Protein AF-A0A2V2RYQ2-F1 (afdb_monomer_lite)

Radius of gyration: 16.74 Å; chains: 1; bounding box: 38×24×44 Å

Foldseek 3Di:
DDDDPVLLVVLQVCLQPDQLVVSCVVVVHDSVVSVVSCVVVVNDHNVPDDDDQQDDDPQKGFHAKDDPVRDPDPPPDIDTFIAGVVRDTDPDDD

Structure (mmCIF, N/CA/C/O backbone):
data_AF-A0A2V2RYQ2-F1
#
_entry.id   AF-A0A2V2RYQ2-F1
#
loop_
_atom_site.group_PDB
_atom_site.id
_atom_site.type_symbol
_atom_site.label_atom_id
_atom_site.label_alt_id
_atom_site.label_comp_id
_atom_site.label_asym_id
_atom_site.label_entity_id
_atom_site.label_seq_id
_atom_site.pdbx_PDB_ins_code
_atom_site.Cartn_x
_atom_site.Cartn_y
_atom_site.Cartn_z
_atom_site.occupancy
_atom_site.B_iso_or_equiv
_atom_site.auth_seq_id
_atom_site.auth_comp_id
_atom_site.auth_asym_id
_atom_site.auth_atom_id
_atom_site.pdbx_PDB_model_num
ATOM 1 N N . MET A 1 1 ? 14.814 -12.968 -17.499 1.00 70.44 1 MET A N 1
ATOM 2 C CA . MET A 1 1 ? 13.664 -12.082 -17.769 1.00 70.44 1 MET A CA 1
ATOM 3 C C . MET A 1 1 ? 14.193 -10.693 -18.052 1.00 70.44 1 MET A C 1
ATOM 5 O O . MET A 1 1 ? 15.041 -10.224 -17.298 1.00 70.44 1 MET A O 1
ATOM 9 N N . HIS A 1 2 ? 13.735 -10.082 -19.138 1.00 85.62 2 HIS A N 1
ATOM 10 C CA . HIS A 1 2 ? 13.988 -8.677 -19.428 1.00 85.62 2 HIS A CA 1
ATOM 11 C C . HIS A 1 2 ? 12.809 -7.866 -18.881 1.00 85.62 2 HIS A C 1
ATOM 13 O O . HIS A 1 2 ? 11.665 -8.245 -19.113 1.00 85.62 2 HIS A O 1
ATOM 19 N N . TRP A 1 3 ? 13.087 -6.828 -18.095 1.00 91.25 3 TRP A N 1
ATOM 20 C CA . TRP A 1 3 ? 12.054 -5.970 -17.517 1.00 91.25 3 TRP A CA 1
ATOM 21 C C . TRP A 1 3 ? 11.773 -4.820 -18.474 1.00 91.25 3 TRP A C 1
ATOM 23 O O . TRP A 1 3 ? 12.709 -4.123 -18.858 1.00 91.25 3 TRP A O 1
ATOM 33 N N . THR A 1 4 ? 10.511 -4.658 -18.856 1.00 94.56 4 THR A N 1
ATOM 34 C CA . THR A 1 4 ? 10.037 -3.539 -19.674 1.00 94.56 4 THR A CA 1
ATOM 35 C C . THR A 1 4 ? 9.487 -2.435 -18.779 1.00 94.56 4 THR A C 1
ATOM 37 O O . THR A 1 4 ? 9.090 -2.702 -17.643 1.00 94.56 4 THR A O 1
ATOM 40 N N . ASP A 1 5 ? 9.396 -1.217 -19.308 1.00 94.56 5 ASP A N 1
ATOM 41 C CA . ASP A 1 5 ? 8.778 -0.096 -18.591 1.00 94.56 5 ASP A CA 1
ATOM 42 C C . ASP A 1 5 ? 7.328 -0.423 -18.198 1.00 94.56 5 ASP A C 1
ATOM 44 O O . ASP A 1 5 ? 6.934 -0.208 -17.058 1.00 94.56 5 ASP A O 1
ATOM 48 N N . GLN A 1 6 ? 6.584 -1.099 -19.082 1.00 94.00 6 GLN A N 1
ATOM 49 C CA . GLN A 1 6 ? 5.227 -1.584 -18.797 1.00 94.00 6 GLN A CA 1
ATOM 50 C C . GLN A 1 6 ? 5.168 -2.531 -17.590 1.00 94.00 6 GLN A C 1
ATOM 52 O O . GLN A 1 6 ? 4.232 -2.469 -16.797 1.00 94.00 6 GLN A O 1
ATOM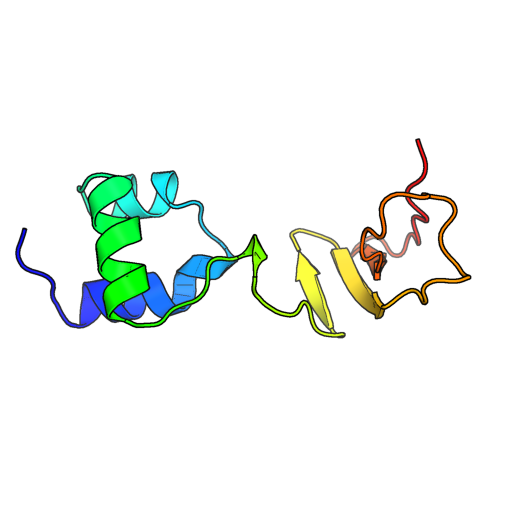 57 N N . ALA A 1 7 ? 6.153 -3.420 -17.441 1.00 93.56 7 ALA A N 1
ATOM 58 C CA . ALA A 1 7 ? 6.205 -4.327 -16.299 1.00 93.56 7 ALA A CA 1
ATOM 59 C C . ALA A 1 7 ? 6.559 -3.583 -15.000 1.00 93.56 7 ALA A C 1
ATOM 61 O O . ALA A 1 7 ? 6.072 -3.950 -13.931 1.00 93.56 7 ALA A O 1
ATOM 62 N N . ASP A 1 8 ? 7.377 -2.533 -15.079 1.00 95.62 8 ASP A N 1
ATOM 63 C CA . ASP A 1 8 ? 7.684 -1.687 -13.925 1.00 95.62 8 ASP A CA 1
ATOM 64 C C . ASP A 1 8 ? 6.482 -0.850 -13.491 1.00 95.62 8 ASP A C 1
ATOM 66 O O . ASP A 1 8 ? 6.196 -0.776 -12.295 1.00 95.62 8 ASP A O 1
ATOM 70 N N . ASP A 1 9 ? 5.772 -0.252 -14.447 1.00 95.31 9 ASP A N 1
ATOM 71 C CA . ASP A 1 9 ? 4.554 0.521 -14.198 1.00 95.31 9 ASP A CA 1
ATOM 72 C C . ASP A 1 9 ? 3.477 -0.362 -13.575 1.00 95.31 9 ASP A C 1
ATOM 74 O O . ASP A 1 9 ? 2.910 -0.014 -12.538 1.00 95.31 9 ASP A O 1
ATOM 78 N N . PHE A 1 10 ? 3.312 -1.579 -14.098 1.00 95.25 10 PHE A N 1
ATOM 79 C CA . PHE A 1 10 ? 2.420 -2.568 -13.507 1.00 95.25 10 PHE A CA 1
ATOM 80 C C . PHE A 1 10 ? 2.756 -2.846 -12.033 1.00 95.25 10 PHE A C 1
ATOM 82 O O . PHE A 1 10 ? 1.859 -2.848 -11.189 1.00 95.25 10 PHE A O 1
ATOM 89 N N . ILE A 1 11 ? 4.035 -3.042 -11.686 1.00 92.81 11 ILE A N 1
ATOM 90 C CA . ILE A 1 11 ? 4.452 -3.267 -10.292 1.00 92.81 11 ILE A CA 1
ATOM 91 C C . ILE A 1 11 ? 4.163 -2.032 -9.426 1.00 92.81 11 ILE A C 1
ATOM 93 O O . ILE A 1 11 ? 3.678 -2.185 -8.305 1.00 92.81 11 ILE A O 1
ATOM 97 N N . ARG A 1 12 ? 4.428 -0.814 -9.918 1.00 91.25 12 ARG A N 1
ATOM 98 C CA . ARG A 1 12 ? 4.170 0.434 -9.173 1.00 91.25 12 ARG A CA 1
ATOM 99 C C . ARG A 1 12 ? 2.702 0.590 -8.805 1.00 91.25 12 ARG A C 1
ATOM 101 O O . ARG A 1 12 ? 2.399 0.894 -7.656 1.00 91.25 12 ARG A O 1
ATOM 108 N N . GLU A 1 13 ? 1.816 0.361 -9.762 1.00 89.88 13 GLU A N 1
ATOM 109 C CA . GLU A 1 13 ? 0.380 0.576 -9.587 1.00 89.88 13 GLU A CA 1
ATOM 110 C C . GLU A 1 13 ? -0.281 -0.533 -8.762 1.00 89.88 13 GLU A C 1
ATOM 112 O O . GLU A 1 13 ? -1.243 -0.283 -8.039 1.00 89.88 13 GLU A O 1
ATOM 117 N N . ASN A 1 14 ? 0.248 -1.759 -8.829 1.00 90.06 14 ASN A N 1
ATOM 118 C CA . ASN A 1 14 ? -0.419 -2.930 -8.260 1.00 90.06 14 ASN A CA 1
ATOM 119 C C . ASN A 1 14 ? 0.210 -3.458 -6.968 1.00 90.06 14 ASN A C 1
ATOM 121 O O . ASN A 1 14 ? -0.406 -4.294 -6.308 1.00 90.06 14 ASN A O 1
ATOM 125 N N . CYS A 1 15 ? 1.378 -2.960 -6.544 1.00 84.25 15 CYS A N 1
ATOM 126 C CA . CYS A 1 15 ? 2.049 -3.411 -5.316 1.00 84.25 15 CYS A CA 1
ATOM 127 C C . CYS A 1 15 ? 1.214 -3.268 -4.027 1.00 84.25 15 CYS A C 1
ATOM 129 O O . CYS A 1 15 ? 1.566 -3.882 -3.015 1.00 84.25 15 CYS A O 1
ATOM 131 N N . ASN A 1 16 ? 0.139 -2.476 -4.066 1.00 80.19 16 ASN A N 1
ATOM 132 C CA . ASN A 1 16 ? -0.761 -2.215 -2.938 1.00 80.19 16 ASN A CA 1
ATOM 133 C C . ASN A 1 16 ? -2.037 -3.046 -2.961 1.00 80.19 16 ASN A C 1
ATOM 135 O O . ASN A 1 16 ? -2.682 -3.215 -1.931 1.00 80.19 16 ASN A O 1
ATOM 139 N N . THR A 1 17 ? -2.373 -3.580 -4.128 1.00 82.94 17 THR A N 1
ATOM 140 C CA . THR A 1 17 ? -3.651 -4.247 -4.375 1.00 82.94 17 THR A CA 1
ATOM 141 C C . THR A 1 17 ? -3.451 -5.740 -4.578 1.00 82.94 17 THR A C 1
ATOM 143 O O . THR A 1 17 ? -4.246 -6.548 -4.104 1.00 82.94 17 THR A O 1
ATOM 146 N N . LEU A 1 18 ? -2.374 -6.116 -5.267 1.00 88.12 18 LEU A N 1
ATOM 147 C CA . LEU A 1 18 ? -2.066 -7.491 -5.622 1.00 88.12 18 LEU A CA 1
ATOM 148 C C . LEU A 1 18 ? -0.969 -8.057 -4.727 1.00 88.12 18 LEU A C 1
ATOM 150 O O . LEU A 1 18 ? -0.010 -7.374 -4.352 1.00 88.12 18 LEU A O 1
ATOM 154 N N . SER A 1 19 ? -1.073 -9.350 -4.424 1.00 89.88 19 SER A N 1
ATOM 155 C CA . SER A 1 19 ? 0.032 -10.050 -3.785 1.00 89.88 19 SER A CA 1
ATOM 156 C C . SER A 1 19 ? 1.194 -10.216 -4.772 1.00 89.88 19 SER A C 1
ATOM 158 O O . SER A 1 19 ? 1.028 -10.183 -5.993 1.00 89.88 19 SER A O 1
ATOM 160 N N . HIS A 1 20 ? 2.406 -10.433 -4.255 1.00 91.94 20 HIS A N 1
ATOM 161 C CA . HIS A 1 20 ? 3.550 -10.762 -5.112 1.00 91.94 20 HIS A CA 1
ATOM 162 C C . HIS A 1 20 ? 3.311 -12.019 -5.955 1.00 91.94 20 HIS A C 1
ATOM 164 O O . HIS A 1 20 ? 3.868 -12.111 -7.046 1.00 91.94 20 HIS A O 1
ATOM 170 N N . LYS A 1 21 ? 2.491 -12.952 -5.457 1.00 93.38 21 LYS A N 1
ATOM 171 C CA . LYS A 1 21 ? 2.072 -14.153 -6.173 1.00 93.38 21 LYS A CA 1
ATOM 172 C C . LYS A 1 21 ? 1.212 -13.805 -7.381 1.00 93.38 21 LYS A C 1
ATOM 174 O O . LYS A 1 21 ? 1.568 -14.191 -8.487 1.00 93.38 21 LYS A O 1
ATOM 179 N N . ASP A 1 22 ? 0.169 -13.004 -7.192 1.00 94.12 22 ASP A N 1
ATOM 180 C CA . ASP A 1 22 ? -0.726 -12.615 -8.290 1.00 94.12 22 ASP A CA 1
ATOM 181 C C . ASP A 1 22 ? 0.036 -11.818 -9.359 1.00 94.12 22 ASP A C 1
ATOM 183 O O . ASP A 1 22 ? -0.077 -12.086 -10.552 1.00 94.12 22 ASP A O 1
ATOM 187 N N . MET A 1 23 ? 0.903 -10.886 -8.940 1.00 94.19 23 MET A N 1
ATOM 188 C CA . MET A 1 23 ? 1.760 -10.145 -9.873 1.00 94.19 23 MET A CA 1
ATOM 189 C C . MET A 1 23 ? 2.731 -11.060 -10.626 1.00 94.19 23 MET A C 1
ATOM 191 O O . MET A 1 23 ? 2.996 -10.838 -11.806 1.00 94.19 23 MET A O 1
ATOM 195 N N . ALA A 1 24 ? 3.274 -12.080 -9.958 1.00 95.88 24 ALA A N 1
ATOM 196 C CA . ALA A 1 24 ? 4.170 -13.050 -10.574 1.00 95.88 24 ALA A CA 1
ATOM 197 C C . ALA A 1 24 ? 3.446 -13.914 -11.617 1.00 95.88 24 ALA A C 1
ATOM 199 O O . ALA A 1 24 ? 4.000 -14.130 -12.693 1.00 95.88 24 ALA A O 1
ATOM 200 N N . GLU A 1 25 ? 2.213 -14.344 -11.333 1.00 96.25 25 GLU A N 1
ATOM 201 C CA . GLU A 1 25 ? 1.361 -15.076 -12.277 1.00 96.25 25 GLU A CA 1
ATOM 202 C C . GLU A 1 25 ? 1.034 -14.223 -13.513 1.00 96.25 25 GLU A C 1
ATOM 204 O O . GLU A 1 25 ? 1.231 -14.682 -14.637 1.00 96.25 25 GLU A O 1
ATOM 209 N N . ILE A 1 26 ? 0.635 -12.960 -13.320 1.00 95.31 26 ILE A N 1
ATOM 210 C CA . ILE A 1 26 ? 0.304 -12.030 -14.415 1.00 95.31 26 ILE A CA 1
ATOM 211 C C . ILE A 1 26 ? 1.526 -11.729 -15.290 1.00 95.31 26 ILE A C 1
ATOM 213 O O . ILE A 1 26 ? 1.437 -11.733 -16.516 1.00 95.31 26 ILE A O 1
ATOM 217 N N . LEU A 1 27 ? 2.684 -11.486 -14.671 1.00 94.81 27 LEU A N 1
ATOM 218 C CA . LEU A 1 27 ? 3.925 -11.170 -15.383 1.00 94.81 27 LEU A CA 1
ATOM 219 C C . LEU A 1 27 ? 4.683 -12.416 -15.870 1.00 94.81 27 LEU A C 1
ATOM 221 O O . LEU A 1 27 ? 5.754 -12.283 -16.467 1.00 94.81 27 LEU A O 1
ATOM 225 N N . GLY A 1 28 ? 4.172 -13.620 -15.597 1.00 95.38 28 GLY A N 1
ATOM 226 C CA . GLY A 1 28 ? 4.801 -14.882 -15.989 1.00 95.38 28 GLY A CA 1
ATOM 227 C C . GLY A 1 28 ? 6.204 -15.074 -15.404 1.00 95.38 28 GLY A C 1
ATOM 228 O O . GLY A 1 28 ? 7.108 -15.564 -16.083 1.00 95.38 28 GLY A O 1
ATOM 229 N N . CYS A 1 29 ? 6.427 -14.651 -14.158 1.00 95.25 29 CYS A N 1
ATOM 230 C CA . CYS A 1 29 ? 7.722 -14.750 -13.485 1.00 95.25 29 CYS A CA 1
ATOM 231 C C . CYS A 1 29 ? 7.597 -15.334 -12.070 1.00 95.25 29 CYS A C 1
ATOM 233 O O . CYS A 1 29 ? 6.554 -15.846 -11.684 1.00 95.25 29 CYS A O 1
ATOM 235 N N . SER A 1 30 ? 8.686 -15.322 -11.293 1.00 96.25 30 SER A N 1
ATOM 236 C CA . SER A 1 30 ? 8.650 -15.793 -9.902 1.00 96.25 30 SER A CA 1
ATOM 237 C C . SER A 1 30 ? 8.366 -14.652 -8.926 1.00 96.25 30 SER A C 1
ATOM 239 O O . SER A 1 30 ? 8.841 -13.531 -9.113 1.00 96.25 30 SER A O 1
ATOM 241 N N . GLU A 1 31 ? 7.714 -14.959 -7.803 1.00 95.81 31 GLU A N 1
ATOM 242 C CA . GLU A 1 31 ? 7.502 -14.012 -6.691 1.00 95.81 31 GLU A CA 1
ATOM 243 C C . GLU A 1 31 ? 8.806 -13.358 -6.208 1.00 95.81 31 GLU A C 1
ATOM 245 O O . GLU A 1 31 ? 8.855 -12.185 -5.817 1.00 95.81 31 GLU A O 1
ATOM 250 N N . ARG A 1 32 ? 9.908 -14.115 -6.265 1.00 95.31 32 ARG A N 1
ATOM 251 C CA . ARG A 1 32 ? 11.240 -13.627 -5.904 1.00 95.31 32 ARG A CA 1
ATOM 252 C C . ARG A 1 32 ? 11.733 -12.572 -6.894 1.00 95.31 32 ARG A C 1
ATOM 254 O O . ARG A 1 32 ? 12.328 -11.583 -6.469 1.00 95.31 32 ARG A O 1
ATOM 261 N N . ALA A 1 33 ? 11.462 -12.746 -8.189 1.00 95.81 33 ALA A N 1
ATOM 262 C CA . ALA A 1 33 ? 11.788 -11.757 -9.213 1.00 95.81 33 ALA A CA 1
ATOM 263 C C . ALA A 1 33 ? 11.010 -10.449 -8.999 1.00 95.81 33 ALA A C 1
ATOM 265 O O . ALA A 1 33 ? 11.631 -9.387 -9.034 1.00 95.81 33 ALA A O 1
ATOM 266 N N . ILE A 1 34 ? 9.712 -10.526 -8.674 1.00 94.69 34 ILE A N 1
ATOM 267 C CA . ILE A 1 34 ? 8.887 -9.363 -8.299 1.00 94.69 34 ILE A CA 1
ATOM 268 C C . ILE A 1 34 ? 9.481 -8.651 -7.085 1.00 94.69 34 ILE A C 1
ATOM 270 O O . ILE A 1 34 ? 9.727 -7.450 -7.131 1.00 94.69 34 ILE A O 1
ATOM 274 N N . THR A 1 35 ? 9.802 -9.395 -6.023 1.00 93.69 35 THR A N 1
ATOM 275 C CA . THR A 1 35 ? 10.388 -8.829 -4.797 1.00 93.69 35 THR A CA 1
ATOM 276 C C . THR A 1 35 ? 11.694 -8.085 -5.086 1.00 93.69 35 THR A C 1
ATOM 278 O O . THR A 1 35 ? 11.884 -6.952 -4.640 1.00 93.69 35 THR A O 1
ATOM 281 N N . HIS A 1 36 ? 12.598 -8.692 -5.861 1.00 94.56 36 HIS A N 1
ATOM 282 C CA . HIS A 1 36 ? 13.852 -8.050 -6.250 1.00 94.56 36 HIS A CA 1
ATOM 283 C C . HIS A 1 36 ? 13.627 -6.831 -7.147 1.00 94.56 36 HIS A C 1
ATOM 285 O O . HIS A 1 36 ? 14.316 -5.826 -6.969 1.00 94.56 36 HIS A O 1
ATOM 291 N N . ARG A 1 37 ? 12.687 -6.900 -8.099 1.00 95.31 37 ARG A N 1
ATOM 292 C CA . ARG A 1 37 ? 12.399 -5.783 -9.000 1.00 95.31 37 ARG A CA 1
ATOM 293 C C . ARG A 1 37 ? 11.793 -4.609 -8.245 1.00 95.31 37 ARG A C 1
ATOM 295 O O . ARG A 1 37 ? 12.346 -3.519 -8.313 1.00 95.31 37 ARG A O 1
ATOM 302 N N . ARG A 1 38 ? 10.764 -4.858 -7.436 1.00 94.75 38 ARG A N 1
ATOM 303 C CA . ARG A 1 38 ? 10.142 -3.884 -6.533 1.00 94.75 38 ARG A CA 1
ATOM 304 C C . ARG A 1 38 ? 11.185 -3.153 -5.683 1.00 94.75 38 ARG A C 1
ATOM 306 O O . ARG A 1 38 ? 11.196 -1.927 -5.645 1.00 94.75 38 ARG A O 1
ATOM 313 N N . ASN A 1 39 ? 12.100 -3.895 -5.052 1.00 92.88 39 ASN A N 1
ATOM 314 C CA . ASN A 1 39 ? 13.167 -3.300 -4.242 1.00 92.88 39 ASN A CA 1
ATOM 315 C C . ASN A 1 39 ? 14.112 -2.417 -5.074 1.00 92.88 39 ASN A C 1
ATOM 317 O O . ASN A 1 39 ? 14.515 -1.361 -4.606 1.00 92.88 39 ASN A O 1
ATOM 321 N N . ARG A 1 40 ? 14.449 -2.810 -6.311 1.00 94.88 40 ARG A N 1
ATOM 322 C CA . ARG A 1 40 ? 15.268 -1.983 -7.221 1.00 94.88 40 ARG A CA 1
ATOM 323 C C . ARG A 1 40 ? 14.559 -0.704 -7.668 1.00 94.88 40 ARG A C 1
ATOM 325 O O . ARG A 1 40 ? 15.232 0.277 -7.956 1.00 94.88 40 ARG A O 1
ATOM 332 N N . LEU A 1 41 ? 13.230 -0.721 -7.716 1.00 93.31 41 LEU A N 1
ATOM 333 C CA . LEU A 1 41 ? 12.396 0.450 -7.988 1.00 93.31 41 LEU A CA 1
ATOM 334 C C . LEU A 1 41 ? 12.141 1.306 -6.733 1.00 93.31 41 LEU A C 1
ATOM 336 O O . LEU A 1 41 ? 11.429 2.299 -6.826 1.00 93.31 41 LEU A O 1
ATOM 340 N N . ASN A 1 42 ? 12.707 0.937 -5.574 1.00 92.75 42 ASN A N 1
ATOM 341 C CA . ASN A 1 42 ? 12.462 1.569 -4.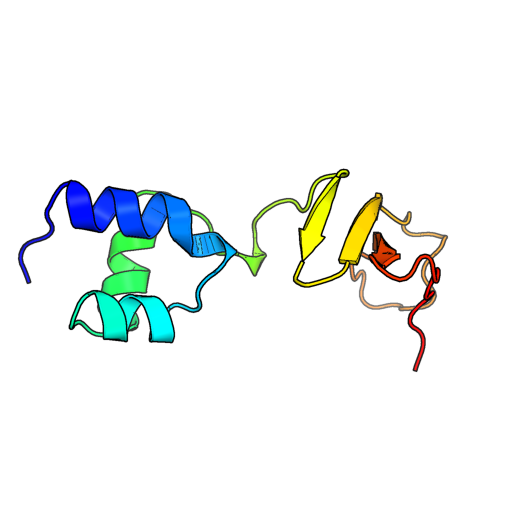271 1.00 92.75 42 ASN A CA 1
ATOM 342 C C . ASN A 1 42 ? 10.979 1.610 -3.868 1.00 92.75 42 ASN A C 1
ATOM 344 O O . ASN A 1 42 ? 10.548 2.511 -3.152 1.00 92.75 42 ASN A O 1
ATOM 348 N N . ILE A 1 43 ? 10.194 0.621 -4.304 1.00 89.69 43 ILE A N 1
ATOM 349 C CA . ILE A 1 43 ? 8.781 0.526 -3.942 1.00 89.69 43 ILE A CA 1
ATOM 350 C C . ILE A 1 43 ? 8.685 -0.227 -2.602 1.00 89.69 43 ILE A C 1
ATOM 352 O O . ILE A 1 43 ? 9.122 -1.385 -2.508 1.00 89.69 43 ILE A O 1
ATOM 356 N N . PRO A 1 44 ? 8.151 0.397 -1.538 1.00 84.44 44 PRO A N 1
ATOM 357 C CA . PRO A 1 44 ? 7.975 -0.266 -0.253 1.00 84.44 44 PRO A CA 1
ATOM 358 C C . PRO A 1 44 ? 6.955 -1.402 -0.363 1.00 84.44 44 PRO A C 1
ATOM 360 O O . PRO A 1 44 ? 6.008 -1.358 -1.145 1.00 84.44 44 PRO A O 1
ATOM 363 N N . SER A 1 45 ? 7.112 -2.440 0.457 1.00 79.31 45 SER A N 1
ATOM 364 C CA . SER A 1 45 ? 6.063 -3.459 0.572 1.00 79.31 45 SER A CA 1
ATOM 3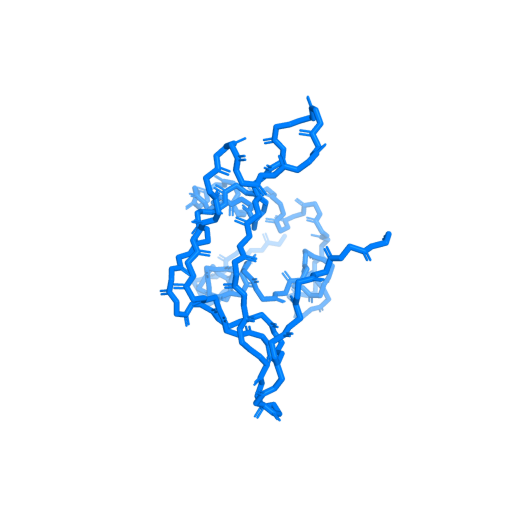65 C C . SER A 1 45 ? 4.773 -2.841 1.103 1.00 79.31 45 SER A C 1
ATOM 367 O O . SER A 1 45 ? 4.864 -1.978 1.973 1.00 79.31 45 SER A O 1
ATOM 369 N N . TYR A 1 46 ? 3.614 -3.375 0.718 1.00 73.94 46 TYR A N 1
ATOM 370 C CA . TYR A 1 46 ? 2.312 -3.017 1.295 1.00 73.94 46 TYR A CA 1
ATOM 371 C C . TYR A 1 46 ? 2.334 -2.866 2.833 1.00 73.94 46 TYR A C 1
ATOM 373 O O . TYR A 1 46 ? 1.865 -1.877 3.378 1.00 73.94 46 TYR A O 1
ATOM 381 N N . ARG A 1 47 ? 3.008 -3.778 3.553 1.00 68.12 47 ARG A N 1
ATOM 382 C CA . ARG A 1 47 ? 3.135 -3.741 5.030 1.00 68.12 47 ARG A CA 1
ATOM 383 C C . ARG A 1 47 ? 3.875 -2.525 5.600 1.00 68.12 47 ARG A C 1
ATOM 385 O O . ARG A 1 47 ? 3.822 -2.300 6.802 1.00 68.12 47 ARG A O 1
ATOM 392 N N . GLN A 1 48 ? 4.641 -1.823 4.776 1.00 69.19 48 GLN A N 1
ATOM 393 C CA . GLN A 1 48 ? 5.458 -0.675 5.171 1.00 69.19 48 GLN A CA 1
ATOM 394 C C . GLN A 1 48 ? 4.876 0.644 4.661 1.00 69.19 48 GLN A C 1
ATOM 396 O O . GLN A 1 48 ? 5.430 1.699 4.961 1.00 69.19 48 GLN A O 1
ATOM 401 N N . GLN A 1 49 ? 3.792 0.599 3.886 1.00 70.88 49 GLN A N 1
ATOM 402 C CA . GLN A 1 49 ? 3.173 1.806 3.367 1.00 70.88 49 GLN A CA 1
ATOM 403 C C . GLN A 1 49 ? 2.245 2.422 4.417 1.00 70.88 49 GLN A C 1
ATOM 405 O O . GLN A 1 49 ? 1.552 1.693 5.134 1.00 70.88 49 GLN A O 1
ATOM 410 N N . PRO A 1 50 ? 2.264 3.757 4.565 1.00 71.88 50 PRO A N 1
ATOM 411 C CA . PRO A 1 50 ? 1.355 4.434 5.467 1.00 71.88 50 PRO A CA 1
ATOM 412 C C . PRO A 1 50 ? -0.061 4.342 4.899 1.00 71.88 50 PRO A C 1
ATOM 414 O O . PRO A 1 50 ? -0.327 4.853 3.817 1.00 71.88 50 PRO A O 1
ATOM 417 N N . VAL A 1 51 ? -0.957 3.702 5.646 1.00 81.19 51 VAL A N 1
ATOM 418 C CA . VAL A 1 51 ? -2.393 3.731 5.359 1.00 81.19 51 VAL A CA 1
ATOM 419 C C . VAL A 1 51 ? -2.917 5.134 5.656 1.00 81.19 51 VAL A C 1
ATOM 421 O O . VAL A 1 51 ? -2.756 5.622 6.782 1.00 81.19 51 VAL A O 1
ATOM 424 N N . ASN A 1 52 ? -3.528 5.769 4.657 1.00 82.94 52 ASN A N 1
ATOM 425 C CA . ASN A 1 52 ? -4.065 7.124 4.773 1.00 82.94 52 ASN A CA 1
ATOM 426 C C . ASN A 1 52 ? -5.581 7.125 5.017 1.00 82.94 52 ASN A C 1
ATOM 428 O O . ASN A 1 52 ? -6.287 6.153 4.750 1.00 82.94 52 ASN A O 1
ATOM 432 N N . GLU A 1 53 ? -6.093 8.245 5.527 1.00 86.88 53 GLU A N 1
ATOM 433 C CA . GLU A 1 53 ? -7.535 8.476 5.656 1.00 86.88 53 GLU A CA 1
ATOM 434 C C . GLU A 1 53 ? -8.170 8.585 4.259 1.00 86.88 53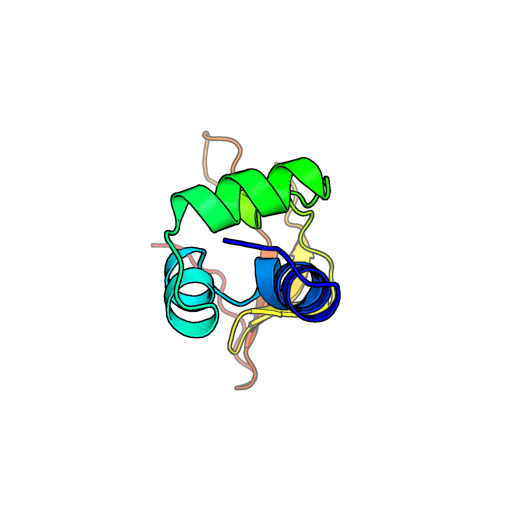 GLU A C 1
ATOM 436 O O . GLU A 1 53 ? -7.635 9.249 3.373 1.00 86.88 53 GLU A O 1
ATOM 441 N N . GLY A 1 54 ? -9.294 7.901 4.047 1.00 84.44 54 GLY A N 1
ATOM 442 C CA . GLY A 1 54 ? -9.989 7.786 2.761 1.00 84.44 54 GLY A CA 1
ATOM 443 C C . GLY A 1 54 ? -9.571 6.592 1.896 1.00 84.44 54 GLY A C 1
ATOM 444 O O . GLY A 1 54 ? -10.224 6.321 0.890 1.00 84.44 54 GLY A O 1
ATOM 445 N N . GLU A 1 55 ? -8.525 5.853 2.272 1.00 84.31 55 GLU A N 1
ATOM 446 C CA . GLU A 1 55 ? -8.075 4.675 1.524 1.00 84.31 55 GLU A CA 1
ATOM 447 C C . GLU A 1 55 ? -9.071 3.509 1.662 1.00 84.31 55 GLU A C 1
ATOM 449 O O . GLU A 1 55 ? -9.642 3.294 2.735 1.00 84.31 55 GLU A O 1
ATOM 454 N N . VAL A 1 56 ? -9.310 2.769 0.573 1.00 83.81 56 VAL A N 1
ATOM 455 C CA . VAL A 1 56 ? -10.328 1.707 0.515 1.00 83.81 56 VAL A CA 1
ATOM 456 C C . VAL A 1 56 ? -9.672 0.333 0.430 1.00 83.81 56 VAL A C 1
ATOM 458 O O . VAL A 1 56 ? -8.965 0.022 -0.525 1.00 83.81 56 VAL A O 1
ATOM 461 N N . PHE A 1 57 ? -9.974 -0.523 1.403 1.00 83.06 57 PHE A N 1
ATOM 462 C CA . PHE A 1 57 ? -9.531 -1.911 1.472 1.00 83.06 57 PHE A CA 1
ATOM 463 C C . PHE A 1 57 ? -10.734 -2.841 1.317 1.00 83.06 57 PHE A C 1
ATOM 465 O O . PHE A 1 57 ? -11.495 -3.091 2.258 1.00 83.06 57 PHE A O 1
ATOM 472 N N . GLY A 1 58 ? -10.932 -3.347 0.100 1.00 83.69 58 GLY A N 1
ATOM 473 C CA . GLY A 1 58 ? -12.120 -4.123 -0.246 1.00 83.69 58 GLY A CA 1
ATOM 474 C C . GLY A 1 58 ? -13.382 -3.265 -0.139 1.00 83.69 58 GLY A C 1
ATOM 475 O O . GLY A 1 58 ? -13.613 -2.405 -0.977 1.00 83.69 58 GLY A O 1
ATOM 476 N N . LYS A 1 59 ? -14.190 -3.503 0.897 1.00 83.88 59 LYS A N 1
ATOM 477 C CA . LYS A 1 59 ? -15.456 -2.791 1.161 1.00 83.88 59 LYS A CA 1
ATOM 478 C C . LYS A 1 59 ? -15.349 -1.752 2.280 1.00 83.88 59 LYS A C 1
ATOM 480 O O . LYS A 1 59 ? -16.363 -1.190 2.684 1.00 83.88 59 LYS A O 1
ATOM 485 N N . LEU A 1 60 ? -14.155 -1.574 2.846 1.00 88.06 60 LEU A N 1
ATOM 486 C CA . LEU A 1 60 ? -13.900 -0.734 4.013 1.00 88.06 60 LEU A CA 1
ATOM 487 C C . LEU A 1 60 ? -13.110 0.506 3.605 1.00 88.06 60 LEU A C 1
ATOM 489 O O . LEU A 1 60 ? -12.023 0.373 3.058 1.00 88.06 60 LEU A O 1
ATOM 493 N N . THR A 1 61 ? -13.607 1.689 3.943 1.00 89.31 61 THR A N 1
ATOM 494 C CA . THR A 1 61 ? -12.906 2.966 3.772 1.00 89.31 61 THR A CA 1
ATOM 495 C C . THR A 1 61 ? -12.335 3.415 5.109 1.00 89.31 61 THR A C 1
ATOM 497 O O . THR A 1 61 ? -13.062 3.461 6.103 1.00 89.31 61 THR A O 1
ATOM 500 N N . VAL A 1 62 ? -11.052 3.763 5.156 1.00 89.75 62 VAL A N 1
ATOM 501 C CA . VAL A 1 62 ? -10.408 4.290 6.366 1.00 89.75 62 VAL A CA 1
ATOM 502 C C . VAL A 1 62 ? -10.954 5.678 6.676 1.00 89.75 62 VAL A C 1
ATOM 504 O O . VAL A 1 62 ? -10.913 6.569 5.839 1.00 89.75 62 VAL A O 1
ATOM 507 N N . VAL A 1 63 ? -11.446 5.873 7.894 1.00 88.94 63 VAL A N 1
ATOM 508 C CA . VAL A 1 63 ? -11.933 7.165 8.392 1.00 88.94 63 VAL A CA 1
ATOM 509 C C . VAL A 1 63 ? -10.821 7.890 9.137 1.00 88.94 63 VAL A C 1
ATOM 511 O O . VAL A 1 63 ? -10.542 9.042 8.835 1.00 88.94 63 VAL A O 1
ATOM 514 N N . ARG A 1 64 ? -10.177 7.218 10.099 1.00 88.06 64 ARG A N 1
ATOM 515 C CA . ARG A 1 64 ? -9.065 7.789 10.872 1.00 88.06 64 ARG A CA 1
ATOM 516 C C . ARG A 1 64 ? -8.175 6.727 11.496 1.00 88.06 64 ARG A C 1
ATOM 518 O O . ARG A 1 64 ? -8.603 5.598 11.744 1.00 88.06 64 ARG A O 1
ATOM 525 N N . LYS A 1 65 ? -6.948 7.111 11.841 1.00 85.75 65 LYS A N 1
ATOM 526 C CA . LYS A 1 65 ? -6.046 6.297 12.668 1.00 85.75 65 LYS A CA 1
ATOM 527 C C . LYS A 1 65 ? -6.441 6.384 14.146 1.00 85.75 65 LYS A C 1
ATOM 529 O O . LYS A 1 65 ? -6.609 7.478 14.683 1.00 85.75 65 LYS A O 1
ATOM 534 N N . LEU A 1 66 ? -6.547 5.239 14.819 1.00 85.00 66 LEU A N 1
ATOM 535 C CA . LEU A 1 66 ? -6.744 5.187 16.266 1.00 85.00 66 LEU A CA 1
ATOM 536 C C . LEU A 1 66 ? -5.427 5.451 16.989 1.00 85.00 66 LEU A C 1
ATOM 538 O O . LEU A 1 66 ? -4.359 4.954 16.614 1.00 85.00 66 LEU A O 1
ATOM 542 N N . GLN A 1 67 ? -5.519 6.233 18.054 1.00 81.75 67 GLN A N 1
ATOM 543 C CA . GLN A 1 67 ? -4.372 6.603 18.859 1.00 81.75 67 GLN A CA 1
ATOM 544 C C . GLN A 1 67 ? -3.950 5.477 19.804 1.00 81.75 67 GLN A C 1
ATOM 546 O O . GLN A 1 67 ? -4.701 4.545 20.099 1.00 81.75 67 GLN A O 1
ATOM 551 N N . SER A 1 68 ? -2.722 5.562 20.319 1.00 74.19 68 SER A N 1
ATOM 552 C CA . SER A 1 68 ? -2.130 4.490 21.124 1.00 74.19 68 SER A CA 1
ATOM 553 C C . SER A 1 68 ? -2.852 4.199 22.438 1.00 74.19 68 SER A C 1
ATOM 555 O O . SER A 1 68 ? -2.651 3.126 23.000 1.00 74.19 68 SER A O 1
ATOM 557 N N . TRP A 1 69 ? -3.634 5.152 22.942 1.00 74.50 69 TRP A N 1
ATOM 558 C CA . TRP A 1 69 ? -4.453 5.011 24.145 1.00 74.50 69 TRP A CA 1
ATOM 559 C C . TRP A 1 69 ? -5.878 4.518 23.848 1.00 74.50 69 TRP A C 1
ATOM 561 O O . TRP A 1 69 ? -6.580 4.126 24.771 1.00 74.50 69 TRP A O 1
ATOM 571 N N . GLU A 1 70 ? -6.315 4.528 22.582 1.00 75.56 70 GLU A N 1
ATOM 572 C CA . GLU A 1 70 ? -7.631 4.018 22.155 1.00 75.56 70 GLU A CA 1
ATOM 573 C C . GLU A 1 70 ? -7.614 2.498 21.889 1.00 75.56 70 GLU A C 1
ATOM 575 O O . GLU A 1 70 ? -8.662 1.875 21.716 1.00 75.56 70 GLU A O 1
ATOM 580 N N . ARG A 1 71 ? -6.425 1.887 21.851 1.00 70.12 71 ARG A N 1
ATOM 581 C CA . ARG A 1 71 ? -6.213 0.450 21.612 1.00 70.12 71 ARG A CA 1
ATOM 582 C C . ARG A 1 71 ? -6.118 -0.334 22.922 1.00 70.12 71 ARG A C 1
ATOM 584 O O . ARG A 1 71 ? -5.599 0.165 23.916 1.00 70.12 71 ARG A O 1
ATOM 591 N N . THR A 1 72 ? -6.567 -1.588 22.907 1.00 65.69 72 THR A N 1
ATOM 592 C CA . THR A 1 72 ? -6.451 -2.510 24.057 1.00 65.69 72 THR A CA 1
ATOM 593 C C . THR A 1 72 ? -5.294 -3.508 23.932 1.00 65.69 72 THR A C 1
ATOM 595 O O . THR A 1 72 ? -4.998 -4.223 24.892 1.00 65.69 72 THR A O 1
ATOM 598 N N . ASP A 1 73 ? -4.589 -3.554 22.795 1.00 66.81 73 ASP A N 1
ATOM 599 C CA . ASP A 1 73 ? -3.453 -4.455 22.604 1.00 66.81 73 ASP A CA 1
ATOM 600 C C . ASP A 1 73 ? -2.141 -3.872 23.166 1.00 66.81 73 ASP A C 1
ATOM 602 O O . ASP A 1 73 ? -1.824 -2.691 23.042 1.00 66.81 73 ASP A O 1
ATOM 606 N N . LYS A 1 74 ? -1.319 -4.728 23.782 1.00 66.00 74 LYS A N 1
ATOM 607 C CA . LYS A 1 74 ? -0.010 -4.328 24.337 1.00 66.00 74 LYS A CA 1
ATOM 608 C C . LYS A 1 74 ? 1.133 -4.388 23.314 1.00 66.00 74 LYS A C 1
ATOM 610 O O . LYS A 1 74 ? 2.270 -4.086 23.662 1.00 66.00 74 LYS A O 1
ATOM 615 N N . ARG A 1 75 ? 0.865 -4.814 22.071 1.00 69.19 75 ARG A N 1
ATOM 616 C CA . ARG A 1 75 ? 1.890 -5.104 21.047 1.00 69.19 75 ARG A CA 1
ATOM 617 C C . ARG A 1 75 ? 2.170 -3.941 20.095 1.00 69.19 75 ARG A C 1
ATOM 619 O O . ARG A 1 75 ? 3.019 -4.069 19.221 1.00 69.19 75 ARG A O 1
ATOM 626 N N . GLY A 1 76 ? 1.518 -2.797 20.298 1.00 69.06 76 GLY A N 1
ATOM 627 C CA . GLY A 1 76 ? 1.815 -1.581 19.546 1.00 69.06 76 GLY A CA 1
ATOM 628 C C . GLY A 1 76 ? 1.267 -1.592 18.122 1.00 69.06 76 GLY A C 1
ATOM 629 O O . GLY A 1 76 ? 1.716 -0.785 17.307 1.00 69.06 76 GLY A O 1
ATOM 630 N N . SER A 1 77 ? 0.295 -2.459 17.825 1.00 74.75 77 SER A N 1
ATOM 631 C CA . SER A 1 77 ? -0.335 -2.510 16.509 1.00 74.75 77 SER A CA 1
ATOM 632 C C . SER A 1 77 ? -1.024 -1.174 16.203 1.00 74.75 77 SER A C 1
ATOM 634 O O . SER A 1 77 ? -1.487 -0.459 17.103 1.00 74.75 77 SER A O 1
ATOM 636 N N . THR A 1 78 ? -1.045 -0.798 14.9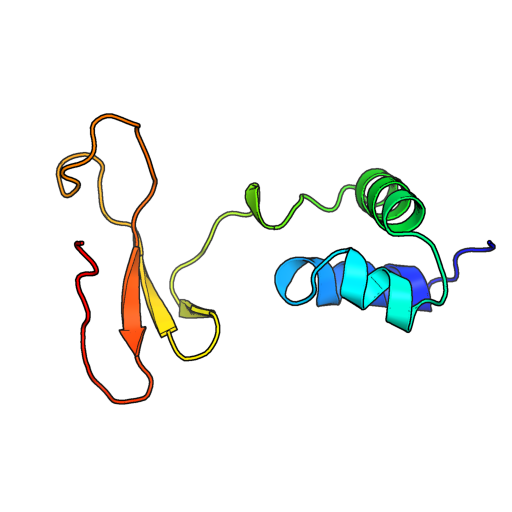25 1.00 78.06 78 THR A N 1
ATOM 637 C CA . THR A 1 78 ? -1.780 0.386 14.468 1.00 78.06 78 THR A CA 1
ATOM 638 C C . THR A 1 78 ? -3.194 -0.030 14.094 1.00 78.06 78 THR A C 1
ATOM 640 O O . THR A 1 78 ? -3.364 -0.942 13.291 1.00 78.06 78 THR A O 1
ATOM 643 N N . PHE A 1 79 ? -4.189 0.650 14.659 1.00 81.69 79 PHE A N 1
ATOM 644 C CA . PHE A 1 79 ? -5.596 0.424 14.351 1.00 81.69 79 PHE A CA 1
ATOM 645 C C . PHE A 1 79 ? -6.169 1.616 13.597 1.00 81.69 79 PHE A C 1
ATOM 647 O O . PHE A 1 79 ? -5.731 2.752 13.787 1.00 81.69 79 PHE A O 1
ATOM 654 N N . PHE A 1 80 ? -7.170 1.345 12.771 1.00 86.25 80 PHE A N 1
ATOM 655 C CA . PHE A 1 80 ? -7.900 2.347 12.013 1.00 86.25 80 PHE A CA 1
ATOM 656 C 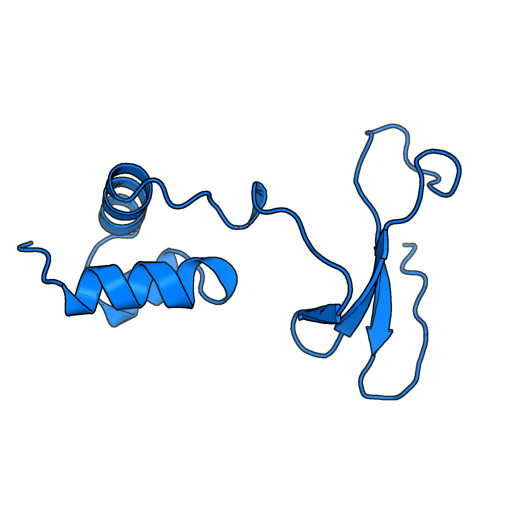C . PHE A 1 80 ? -9.395 2.164 12.252 1.00 86.25 80 PHE A C 1
ATOM 658 O O . PHE A 1 80 ? -9.886 1.041 12.376 1.00 86.25 80 PHE A O 1
ATOM 665 N N . GLU A 1 81 ? -10.108 3.278 12.342 1.00 85.62 81 GLU A N 1
ATOM 666 C CA . GLU A 1 81 ? -11.560 3.304 12.251 1.00 85.62 81 GLU A CA 1
ATOM 667 C C . GLU A 1 81 ? -11.930 3.272 10.771 1.00 85.62 81 GLU A C 1
ATOM 669 O O . GLU A 1 81 ? -11.435 4.096 10.002 1.00 85.62 81 GLU A O 1
ATOM 674 N N . CYS A 1 82 ? -12.771 2.320 10.368 1.00 88.25 82 CYS A N 1
ATOM 675 C CA . CYS A 1 82 ? -13.182 2.155 8.978 1.00 88.25 82 CYS A CA 1
ATOM 676 C C . CYS A 1 82 ? -14.709 2.122 8.859 1.00 88.25 82 CYS A C 1
ATOM 678 O O . CYS A 1 82 ? -15.394 1.565 9.722 1.00 88.25 82 CYS A O 1
ATOM 680 N N . ILE A 1 83 ? -15.232 2.664 7.759 1.00 86.44 83 ILE A N 1
ATOM 681 C CA . ILE A 1 83 ? -16.643 2.576 7.377 1.00 86.44 83 ILE A CA 1
ATOM 682 C C . ILE A 1 83 ? -16.813 1.551 6.258 1.00 86.44 83 ILE A C 1
ATOM 684 O O . ILE A 1 83 ? -16.049 1.535 5.298 1.00 86.44 83 ILE A O 1
ATOM 688 N N . CYS A 1 84 ? -17.800 0.668 6.385 1.00 87.31 84 CYS A N 1
ATOM 689 C CA . CYS A 1 84 ? -18.139 -0.269 5.321 1.00 87.31 84 CYS A CA 1
ATOM 690 C C . CYS A 1 84 ? -19.071 0.382 4.292 1.00 87.31 84 CYS A C 1
ATOM 692 O O . CYS A 1 84 ? -19.931 1.179 4.664 1.00 87.31 84 CYS A O 1
ATOM 694 N N . GLU A 1 85 ? -18.995 -0.039 3.028 1.00 81.38 85 GLU A N 1
ATOM 695 C CA . GLU A 1 85 ? -19.924 0.374 1.963 1.00 81.38 85 GLU A CA 1
ATOM 696 C C . GLU A 1 85 ? -21.407 0.140 2.317 1.00 81.38 85 GLU A C 1
ATOM 698 O O . GLU A 1 85 ? -22.284 0.845 1.829 1.00 81.38 85 GLU A O 1
ATOM 703 N N . CYS A 1 86 ? -21.707 -0.823 3.201 1.00 80.38 86 CYS A N 1
ATOM 704 C CA . CYS A 1 86 ? -23.068 -1.089 3.673 1.00 80.38 86 CYS A CA 1
ATOM 705 C C . CYS A 1 86 ? -23.547 -0.141 4.790 1.00 80.38 86 CYS A C 1
ATOM 707 O O . CYS A 1 86 ? -24.621 -0.356 5.346 1.00 80.38 86 CYS A O 1
ATOM 709 N N . GLY A 1 87 ? -22.757 0.876 5.156 1.00 67.25 87 GLY A N 1
ATOM 710 C CA . GLY A 1 87 ? -23.095 1.878 6.173 1.00 67.25 87 GLY A CA 1
ATOM 711 C C . GLY A 1 87 ? -22.896 1.430 7.626 1.00 67.25 87 GLY A C 1
ATOM 712 O O . GLY A 1 87 ? -23.145 2.206 8.547 1.00 67.25 87 GLY A O 1
ATOM 713 N N . ASN A 1 88 ? -22.425 0.200 7.859 1.00 67.62 88 ASN A N 1
ATOM 714 C CA . ASN A 1 88 ? -22.149 -0.308 9.203 1.00 67.62 88 ASN A CA 1
ATOM 715 C C . ASN A 1 88 ? -20.730 0.055 9.675 1.00 67.62 88 ASN A C 1
ATOM 717 O O . ASN A 1 88 ? -19.745 -0.180 8.970 1.00 67.62 88 ASN A O 1
ATOM 721 N N . TRP A 1 89 ? -20.634 0.552 10.911 1.00 62.56 89 TRP A N 1
ATOM 722 C CA . TRP A 1 89 ? -19.382 0.835 11.618 1.00 62.56 89 TRP A CA 1
ATOM 723 C C . TRP A 1 89 ? -18.984 -0.409 12.423 1.00 62.56 89 TRP A C 1
ATOM 725 O O . TRP A 1 89 ? -19.651 -0.750 13.399 1.00 62.56 89 TRP A O 1
ATOM 735 N N . LYS A 1 90 ? -17.919 -1.123 12.036 1.00 57.31 90 LYS A N 1
ATOM 736 C CA . LYS A 1 90 ? -17.386 -2.239 12.840 1.00 57.31 90 LYS A CA 1
ATOM 737 C C . LYS A 1 90 ? -16.130 -1.799 13.591 1.00 57.31 90 LYS A C 1
ATOM 739 O O . LYS A 1 90 ? -15.062 -1.679 13.001 1.00 57.31 90 LYS A O 1
ATOM 744 N N . ARG A 1 91 ? -16.235 -1.652 14.917 1.00 50.72 91 ARG A N 1
ATOM 745 C CA . ARG A 1 91 ? -15.080 -1.775 15.823 1.00 50.72 91 ARG A CA 1
ATOM 746 C C . ARG A 1 91 ? -14.737 -3.263 15.897 1.00 50.72 91 ARG A C 1
ATOM 748 O O . ARG A 1 91 ? -15.403 -4.008 16.604 1.00 50.72 91 ARG A O 1
ATOM 755 N N . SER A 1 92 ? -13.788 -3.722 15.088 1.00 40.88 92 SER A N 1
ATOM 756 C CA . SER A 1 92 ? -13.382 -5.131 15.074 1.00 40.88 92 SER A CA 1
ATOM 757 C C . SER A 1 92 ? -12.615 -5.478 16.356 1.00 40.88 92 SER A C 1
ATOM 759 O O . SER A 1 92 ? -11.438 -5.145 16.465 1.00 40.88 92 SER A O 1
ATOM 761 N N . TYR A 1 93 ? -13.274 -6.160 17.293 1.00 42.59 93 TYR A N 1
ATOM 762 C CA . TYR A 1 93 ? -12.652 -6.942 18.362 1.00 42.59 93 TYR A CA 1
ATOM 763 C C . TYR A 1 93 ? -13.255 -8.347 18.340 1.00 42.59 93 TYR A C 1
ATOM 765 O O . TYR A 1 93 ? -14.450 -8.471 18.583 1.00 42.59 93 TYR A O 1
ATOM 773 N N . GLU A 1 94 ? -12.430 -9.351 18.040 1.00 34.47 94 GLU A N 1
ATOM 774 C CA . GLU A 1 94 ? -12.414 -10.705 18.628 1.00 34.47 94 GLU A CA 1
ATOM 775 C C . GLU A 1 94 ? -11.089 -11.387 18.260 1.00 34.47 94 GLU A C 1
ATOM 777 O O . GLU A 1 94 ? -10.693 -11.316 17.072 1.00 34.47 94 GLU A O 1
#

Secondary structure (DSSP, 8-state):
-PPPHHHHHHHHHHTTTS-HHHHHHHTTS-HHHHHHHHHHTTPPPGGGSPPPTT-EETTEEEEEEPPTTT---TT----EEEEETTS-B-----

Sequence (94 aa):
MHWTDQADDFIRENCNTLSHKDMAEILGCSERAITHRRNRLNIPSYRQQPVNEGEVFGKLTVVRKLQSWERTDKRGSTFFECICECGNWKRSYE

pLDDT: mean 83.18, std 12.99, range [34.47, 96.25]

=== Feature glossary ===
Reading guide. The protein is described through the following features:

Foldseek 3Di. A 3Di character summarizes, for each residue, the relative orientation of the Cα frame of its nearest spatial neighbor. Because it encodes fold topology rather than chemistry, 3Di alignments detect remote structural similarity that sequence alignment misses.

Contact-map, Ramachandran, and PAE plots. Plot images: a contact map (which residues are close in 3D, as an N×N binary image), a Ramachandran scatter (backbone torsion angles, revealing secondary-structure composition at a glance), and — for AlphaFold structures — a PAE heatmap (pairwise prediction confidence).

Radius of gyration, Cα contacts, bounding box. Radius of gyration (Rg) is the root-mean-square distance of Cα atoms from their centroid — a single number for overall size and compactness. A globular domain of N residues has Rg ≈ 2.2·N^0.38 Å; an extended or disordered chain has a much larger Rg. The Cα contact count is the number of residue pairs whose Cα atoms are within 8 Å and are more than four positions apart in sequence — a standard proxy for tertiary packing density. The bounding box is the smallest axis-aligned box enclosing all Cα atoms.

Secondary structure (8-state, DSSP). Eight-state secondary structure (DSSP): H is the canonical α-helix, G the tighter 3₁₀-helix, I the wider π-helix; E/B are β-structure, T and S are turns and bends, and '-' is everything else. DSSP derives these from the pattern of main-chain N–H···O=C hydrogen bonds, not from the sequence.

B-factor. B-factor (Debye–Waller factor) reflects atomic displacement in the crystal lattice. It is an experimental observable (units Å²), not a prediction; low values mean the atom is pinned down, high values mean it moves or is heterogeneous across the crystal.

pLDDT. pLDDT is the predicted lDDT-Cα score: AlphaFold's confidence that the local environment of each residue (all inter-atomic distances within 15 Å) is correctly placed. It is a per-residue number between 0 and 100, with higher meaning more reliable.

Nearest PDB structures. Nearest PDB neighbors are the top structural matches found by Foldseek when searching this structure against the entire Protein Data Bank. Each hit reports a TM-score (0 to 1; >0.5 almost always implies the same fold) and an E-value. These are *structural* homologs — they may share no detectable sequence similarity.

Solvent-accessible surface area. Accessible surface area quantifies burial. A residue with SASA near zero is packed into the hydrophobic core; one with SASA >100 Å² sits on the surface. Computed here via the Shrake–Rupley numerical algorithm with a 1.4 Å probe.

Rendered structure images. Structure images are PyMOL renders from six orthogonal camera directions. Cartoon representation draws helices as coils and strands as arrows; sticks shows the backbone as bonds; surface shows the solvent-excluded envelope. Rainbow coloring maps sequence position to hue (blue→red, N→C); chain coloring assigns a distinct color per polypeptide.

Backbone torsions (φ/ψ). φ (phi) and ψ (psi) are the two rotatable backbone dihedrals per residue: φ is the C(i-1)–N–Cα–C torsion, ψ is the N–Cα–C–N(i+1) torsion, both in degrees on (−180°, 180°]. α-helical residues cluster near (−60°, −45°); β-strand residues near (−120°, +130°). A Ramachandran plot is simply a scatter of (φ, ψ) for every residue.

Predicted aligned error. Predicted Aligned Error (PAE) is an AlphaFold confidence matrix: entry (i, j) is the expected error in the position of residue j, in ångströms, when the prediction is superimposed on the true structure at residue i. Low PAE within a block of residues means that block is internally rigid and well-predicted; high PAE between two blocks means their relative placement is uncertain even if each block individually is confident.

mmCIF coordinates. Structure coordinates are given as an mmCIF _atom_site loop: one row per atom with element, residue name, chain id, sequence number, and x/y/z position in Å. Only the four main-chain atoms per residue are included here; side chains are omitted to keep the record compact.

InterPro / GO / CATH / organism. Database cross-references. InterPro integrates a dozen domain/family signature databases into unified entries with residue-range hits. GO terms attach function/process/location labels with evidence codes. CATH codes position the fold in a four-level structural taxonomy. Organism is the NCBI-taxonomy species name.

Secondary structure (3-state, P-SEA). SS3 is a coarse helix/strand/coil call (letters a/b/c) made by the P-SEA algorithm from inter-Cα distances and dihedrals. It is less detailed than DSSP but needs only Cα positions.

Sequence. Sequence gives the chain of amino acids in standard one-letter code (A=alanine, C=cysteine, …, Y=tyrosine), read N→C. It is the only feature that is directly encoded by the gene; all structural features are derived from the folded form of this sequence.